Protein AF-A0A4Y1R3B0-F1 (afdb_monomer)

Secondary structure (DSSP, 8-state):
-EEEEEE----TT-----TT----TT-PEEEEEE-----GGGHHHHHHHHHHHH--SSTT------------EETTTTEEHHHHHPPTTSHHHHHHHT-

Sequence (99 aa):
MLSDVRGFGAQGGSTERHGGSEFTEDNFVAKVKMEIVVSKDQVEAVVDKIIEAAKTGEIGDGKIFVVPVSDVIRIRTGERGERAEKMTGGWSDQSSAAA

Organism: Prunus dulcis (NCBI:txid3755)

InterPro domains:
  IPR002187 Nitrogen regulatory protein PII [PF00543] (3-79)
  IPR002187 Nitrogen regulatory protein PII [PR00340] (25-48)
  IPR002187 Nitrogen regulatory protein PII [PR00340] (56-76)
  IPR002187 Nitrogen regulatory protein PII [PS51343] (1-85)
  IPR002187 Nitrogen regulatory protein PII [PTHR30115] (2-96)
  IPR002187 Nitrogen regulatory protein PII [SM00938] (1-78)
  IPR011322 Nitrogen regulatory PII-like, alpha/beta [SSF54913] (3-84)
  IPR015867 Nitrogen regulatory protein PII/ATP phosphoribosyltransferase, C-terminal [G3DSA:3.30.70.120] (1-95)
  IPR017918 Nitrogen regulatory protein PII, conserved site [PS00638] (56-69)

Solvent-accessible surface area (backbone atoms only — not comparable to full-atom values): 6873 Å² total; per-residue (Å²): 90,79,44,88,40,75,48,75,83,89,61,91,84,70,76,80,85,68,87,93,65,98,73,72,102,74,79,63,43,83,44,76,47,77,53,82,89,74,60,82,89,48,48,64,64,52,52,52,51,48,48,70,72,53,60,80,85,56,93,80,65,73,84,89,82,90,75,94,77,93,75,36,73,29,82,94,78,68,35,52,40,67,70,31,64,59,54,91,85,30,71,77,53,55,61,58,72,76,107

Foldseek 3Di:
DKDKDFDDDPPDDDDPDDDDDDDDPDDTDIDMDDDDDDDPVCVVVVVVVLCVPQDPPDPPSDDDDDDDDDKAAQPVPRDMDPVRRDDVVDPVVVVVVVD

Nearest PDB structures (foldseek):
  2rd5-assembly1_D  TM=8.803E-01  e=3.135E-10  Arabidopsis thaliana
  4usj-assembly1_C  TM=8.982E-01  e=1.760E-07  Chlamydomonas reinhardtii
  2xzw-assembly2_F  TM=9.166E-01  e=2.895E-07  Synechococcus elongatus PCC 7942 = FACHB-805
  2xzw-assembly3_G  TM=8.794E-01  e=5.897E-07  Synechococcus elongatus PCC 7942 = FACHB-805
  7o4x-assembly1_A  TM=9.112E-01  e=1.514E-04  Lentilactobacillus hilgardii ATCC 27305

Mean predicted aligned error: 9.83 Å

Radius of gyration: 18.96 Å; Cα contacts (8 Å, |Δi|>4): 63; chains: 1; bounding box: 36×31×52 Å

pLDDT: mean 80.36, std 19.95, range [35.47, 97.75]

Structure (mmCIF, N/CA/C/O backbone):
data_AF-A0A4Y1R3B0-F1
#
_entry.id   AF-A0A4Y1R3B0-F1
#
loop_
_atom_site.group_PDB
_atom_site.id
_atom_site.type_symbol
_atom_site.label_atom_id
_atom_site.label_alt_id
_atom_site.label_comp_id
_atom_site.label_asym_id
_atom_site.label_entity_id
_atom_site.label_seq_id
_atom_site.pdbx_PDB_ins_code
_atom_site.Cartn_x
_atom_site.Cartn_y
_atom_site.Cartn_z
_atom_site.occupancy
_atom_site.B_iso_or_equiv
_atom_site.auth_seq_id
_atom_site.auth_comp_id
_atom_site.auth_asym_id
_atom_site.auth_atom_id
_atom_site.pdbx_PDB_model_num
ATOM 1 N N . MET A 1 1 ? 1.225 -7.188 2.893 1.00 79.88 1 MET A N 1
ATOM 2 C CA . MET A 1 1 ? 1.505 -8.512 2.290 1.00 79.88 1 MET A CA 1
ATOM 3 C C . MET A 1 1 ? 2.521 -8.328 1.176 1.00 79.88 1 MET A C 1
ATOM 5 O O . MET A 1 1 ? 2.505 -7.284 0.532 1.00 79.88 1 MET A O 1
ATOM 9 N N . LEU A 1 2 ? 3.411 -9.299 0.985 1.00 88.00 2 LEU A N 1
ATOM 10 C CA . LEU A 1 2 ? 4.359 -9.343 -0.127 1.00 88.00 2 LEU A CA 1
ATOM 11 C C . LEU A 1 2 ? 4.122 -10.638 -0.896 1.00 88.00 2 LEU A C 1
ATOM 13 O O . LEU A 1 2 ? 3.869 -11.673 -0.281 1.00 88.00 2 LEU A O 1
ATOM 17 N N . SER A 1 3 ? 4.178 -10.572 -2.220 1.00 85.94 3 SER A N 1
ATOM 18 C CA . SER A 1 3 ? 4.056 -11.748 -3.082 1.00 85.94 3 SER A CA 1
ATOM 19 C C . SER A 1 3 ? 4.919 -11.593 -4.325 1.00 85.94 3 SER A C 1
ATOM 21 O O . SER A 1 3 ? 4.980 -10.505 -4.905 1.00 85.94 3 SER A O 1
ATOM 23 N N . ASP A 1 4 ? 5.563 -12.682 -4.735 1.00 87.62 4 ASP A N 1
ATOM 24 C CA . ASP A 1 4 ? 6.268 -12.742 -6.009 1.00 87.62 4 ASP A CA 1
ATOM 25 C C . ASP A 1 4 ? 5.250 -12.816 -7.141 1.00 87.62 4 ASP A C 1
ATOM 27 O O . ASP A 1 4 ? 4.332 -13.643 -7.138 1.00 87.62 4 ASP A O 1
ATOM 31 N N . VAL A 1 5 ? 5.405 -11.934 -8.119 1.00 87.62 5 VAL A N 1
ATOM 32 C CA . VAL A 1 5 ? 4.534 -11.860 -9.284 1.00 87.62 5 VAL A CA 1
ATOM 33 C C . VAL A 1 5 ? 5.358 -11.809 -10.559 1.00 87.62 5 VAL A C 1
ATOM 35 O O . VAL A 1 5 ? 6.521 -11.412 -10.593 1.00 87.62 5 VAL A O 1
ATOM 38 N N . ARG A 1 6 ? 4.721 -12.208 -11.651 1.00 78.44 6 ARG A N 1
ATOM 39 C CA . ARG A 1 6 ? 5.248 -12.035 -12.999 1.00 78.44 6 ARG A CA 1
ATOM 40 C C . ARG A 1 6 ? 4.424 -10.955 -13.668 1.00 78.44 6 ARG A C 1
ATOM 42 O O . ARG A 1 6 ? 3.202 -11.060 -13.721 1.00 78.44 6 ARG A O 1
ATOM 49 N N . GLY A 1 7 ? 5.086 -9.893 -14.105 1.00 67.25 7 GLY A N 1
ATOM 50 C CA . GLY A 1 7 ? 4.432 -8.732 -14.690 1.00 67.25 7 GLY A CA 1
ATOM 51 C C . GLY A 1 7 ? 5.006 -8.417 -16.059 1.00 67.25 7 GLY A C 1
ATOM 52 O O . GLY A 1 7 ? 6.206 -8.551 -16.282 1.00 67.25 7 GLY A O 1
ATOM 53 N N . PHE A 1 8 ? 4.144 -7.952 -16.954 1.00 68.75 8 PHE A N 1
ATOM 54 C CA . PHE A 1 8 ? 4.543 -7.389 -18.234 1.00 68.75 8 PHE A CA 1
ATOM 55 C C . PHE A 1 8 ? 4.063 -5.940 -18.314 1.00 68.75 8 PHE A C 1
ATOM 57 O O . PHE A 1 8 ? 2.903 -5.634 -18.031 1.00 68.75 8 PHE A O 1
ATOM 64 N N . GLY A 1 9 ? 4.974 -5.030 -18.647 1.00 59.69 9 GLY A N 1
ATOM 65 C CA . GLY A 1 9 ? 4.667 -3.627 -18.887 1.00 59.69 9 GLY A CA 1
ATOM 66 C C . GLY A 1 9 ? 4.701 -3.356 -20.380 1.00 59.69 9 GLY A C 1
ATOM 67 O O . GLY A 1 9 ? 5.686 -2.812 -20.856 1.00 59.69 9 GLY A O 1
ATOM 68 N N . ALA A 1 10 ? 3.652 -3.737 -21.112 1.00 55.47 10 ALA A N 1
ATOM 69 C CA . ALA A 1 10 ? 3.543 -3.439 -22.537 1.00 55.47 10 ALA A CA 1
ATOM 70 C C . ALA A 1 10 ? 3.438 -1.916 -22.750 1.00 55.47 10 ALA A C 1
ATOM 72 O O . ALA A 1 10 ? 2.342 -1.355 -22.729 1.00 55.47 10 ALA A O 1
ATOM 73 N N . GLN A 1 11 ? 4.558 -1.214 -22.912 1.00 48.53 11 GLN A N 1
ATOM 74 C CA . GLN A 1 11 ? 4.560 0.095 -23.559 1.00 48.53 11 GLN A CA 1
ATOM 75 C C . GLN A 1 11 ? 4.993 -0.122 -25.002 1.00 48.53 11 GLN A C 1
ATOM 77 O O . GLN A 1 11 ? 6.143 -0.455 -25.276 1.00 48.53 11 GLN A O 1
ATOM 82 N N . GLY A 1 12 ? 4.012 -0.025 -25.904 1.00 43.34 12 GLY A N 1
ATOM 83 C CA . GLY A 1 12 ? 4.163 -0.331 -27.320 1.00 43.34 12 GLY A CA 1
ATOM 84 C C . GLY A 1 12 ? 5.411 0.311 -27.921 1.00 43.34 12 GLY A C 1
ATOM 85 O O . GLY A 1 12 ? 5.515 1.532 -27.976 1.00 43.34 12 GLY A O 1
ATOM 86 N N . GLY A 1 13 ? 6.339 -0.530 -28.380 1.00 42.34 13 GLY A N 1
ATOM 87 C CA . GLY A 1 13 ? 7.423 -0.136 -29.281 1.00 42.34 13 GLY A CA 1
ATOM 88 C C . GLY A 1 13 ? 8.837 -0.093 -28.704 1.00 42.34 13 GLY A C 1
ATOM 89 O O . GLY A 1 13 ? 9.775 -0.030 -29.493 1.00 42.34 13 GLY A O 1
ATOM 90 N N . SER A 1 14 ? 9.038 -0.186 -27.390 1.00 41.94 14 SER A N 1
ATOM 91 C CA . SER A 1 14 ? 10.397 -0.192 -26.829 1.00 41.94 14 SER A CA 1
ATOM 92 C C . SER A 1 14 ? 10.820 -1.609 -26.463 1.00 41.94 14 SER A C 1
ATOM 94 O O . SER A 1 14 ? 10.733 -2.023 -25.312 1.00 41.94 14 SER A O 1
ATOM 96 N N . THR A 1 15 ? 11.272 -2.369 -27.462 1.00 43.41 15 THR A N 1
ATOM 97 C CA . THR A 1 15 ? 12.078 -3.577 -27.246 1.00 43.41 15 THR A CA 1
ATOM 98 C C . THR A 1 15 ? 13.296 -3.209 -26.403 1.00 43.41 15 THR A C 1
ATOM 100 O O . THR A 1 15 ? 14.206 -2.537 -26.898 1.00 43.41 15 THR A O 1
ATOM 103 N N . GLU A 1 16 ? 13.326 -3.643 -25.144 1.00 40.34 16 GLU A N 1
ATOM 104 C CA . GLU A 1 16 ? 14.556 -3.683 -24.358 1.00 40.34 16 GLU A CA 1
ATOM 105 C C . GLU A 1 16 ? 15.575 -4.527 -25.128 1.00 40.34 16 GLU A C 1
ATOM 107 O O . GLU A 1 16 ? 15.442 -5.741 -25.283 1.00 40.34 16 GLU A O 1
ATOM 112 N N . ARG A 1 17 ? 16.587 -3.865 -25.689 1.00 45.25 17 ARG A N 1
ATOM 113 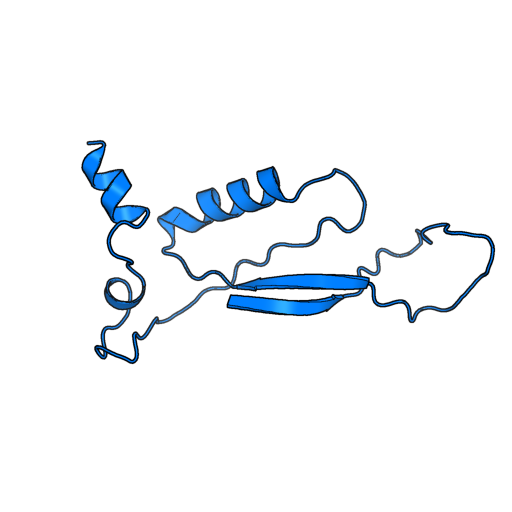C CA . ARG A 1 17 ? 17.689 -4.539 -26.370 1.00 45.25 17 ARG A CA 1
ATOM 114 C C . ARG A 1 17 ? 18.604 -5.160 -25.323 1.00 45.25 17 ARG A C 1
ATOM 116 O O . ARG A 1 17 ? 19.500 -4.496 -24.812 1.00 45.25 17 ARG A O 1
ATOM 123 N N . HIS A 1 18 ? 18.430 -6.455 -25.084 1.00 39.50 18 HIS A N 1
ATOM 124 C CA . HIS A 1 18 ? 19.457 -7.296 -24.485 1.00 39.50 18 HIS A CA 1
ATOM 125 C C . HIS A 1 18 ? 19.903 -8.355 -25.503 1.00 39.50 18 HIS A C 1
ATOM 127 O O . HIS A 1 18 ? 19.147 -9.246 -25.869 1.00 39.50 18 HIS A O 1
ATOM 133 N N . GLY A 1 19 ? 21.141 -8.244 -25.991 1.00 50.97 19 GLY A N 1
ATOM 134 C CA . GLY A 1 19 ? 21.888 -9.411 -26.474 1.00 50.97 19 GLY A CA 1
ATOM 135 C C . GLY A 1 19 ? 21.449 -10.102 -27.774 1.00 50.97 19 GLY A C 1
ATOM 136 O O . GLY A 1 19 ? 21.654 -11.303 -27.893 1.00 50.97 19 GLY A O 1
ATOM 137 N N . GLY A 1 20 ? 20.919 -9.386 -28.771 1.00 43.84 20 GLY A N 1
ATOM 138 C CA . GLY A 1 20 ? 21.023 -9.828 -30.175 1.00 43.84 20 GLY A CA 1
ATOM 139 C C . GLY A 1 20 ? 20.249 -11.088 -30.586 1.00 43.84 20 GLY A C 1
ATOM 140 O O . GLY A 1 20 ? 20.648 -11.745 -31.544 1.00 43.84 20 GLY A O 1
ATOM 141 N N . SER A 1 21 ? 19.139 -11.413 -29.926 1.00 35.47 21 SER A N 1
ATOM 142 C CA . SER A 1 21 ? 18.175 -12.380 -30.459 1.00 35.47 21 SER A CA 1
ATOM 143 C C . SER A 1 21 ? 16.753 -11.849 -30.301 1.00 35.47 21 SER A C 1
ATOM 145 O O . SER A 1 21 ? 16.335 -11.459 -29.214 1.00 35.47 21 SER A O 1
ATOM 147 N N . GLU A 1 22 ? 16.034 -11.763 -31.420 1.00 42.56 22 GLU A N 1
ATOM 148 C CA . GLU A 1 22 ? 14.601 -11.485 -31.435 1.00 42.56 22 GLU A CA 1
ATOM 149 C C . GLU A 1 22 ? 13.880 -12.684 -30.818 1.00 42.56 22 GLU A C 1
ATOM 151 O O . GLU A 1 22 ? 13.765 -13.736 -31.441 1.00 42.56 22 GLU A O 1
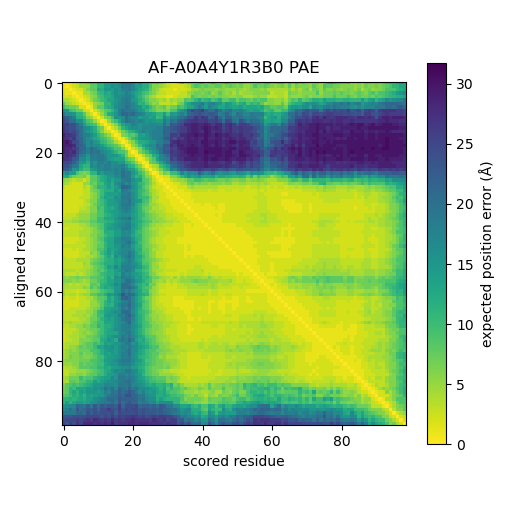ATOM 156 N N . PHE A 1 23 ? 13.408 -12.533 -29.584 1.00 44.03 23 PHE A N 1
ATOM 157 C CA . PHE A 1 23 ? 12.473 -13.471 -28.980 1.00 44.03 23 PHE A CA 1
ATOM 158 C C . PHE A 1 23 ? 11.242 -12.710 -28.486 1.00 44.03 23 PHE A C 1
ATOM 160 O O . PHE A 1 23 ? 11.314 -11.941 -27.533 1.00 44.03 23 PHE A O 1
ATOM 167 N N . THR A 1 24 ? 10.159 -12.918 -29.243 1.00 43.06 24 THR A N 1
ATOM 168 C CA . THR A 1 24 ? 8.753 -13.149 -28.857 1.00 43.06 24 THR A CA 1
ATOM 169 C C . THR A 1 24 ? 8.201 -12.502 -27.585 1.00 43.06 24 THR A C 1
ATOM 171 O O . THR A 1 24 ? 8.782 -12.565 -26.509 1.00 43.06 24 THR A O 1
ATOM 174 N N . GLU A 1 25 ? 6.981 -11.994 -27.732 1.00 51.75 25 GLU A N 1
ATOM 175 C CA . GLU A 1 25 ? 6.097 -11.256 -26.816 1.00 51.75 25 GLU A CA 1
ATOM 176 C C . GLU A 1 25 ? 5.787 -11.898 -25.429 1.00 51.75 25 GLU A C 1
ATOM 178 O O . GLU A 1 25 ? 4.835 -11.481 -24.777 1.00 51.75 25 GLU A O 1
ATOM 183 N N . ASP A 1 26 ? 6.591 -12.843 -24.921 1.00 52.12 26 ASP A N 1
ATOM 184 C CA . ASP A 1 26 ? 6.296 -13.697 -23.751 1.00 52.12 26 ASP A CA 1
ATOM 185 C C . ASP A 1 26 ? 7.302 -13.607 -22.575 1.00 52.12 26 ASP A C 1
ATOM 187 O O . ASP A 1 26 ? 7.244 -14.401 -21.629 1.00 52.12 26 ASP A O 1
ATOM 191 N N . ASN A 1 27 ? 8.221 -12.635 -22.561 1.00 61.47 27 ASN A N 1
ATOM 192 C CA . ASN A 1 27 ? 9.166 -12.480 -21.445 1.00 61.47 27 ASN A CA 1
ATOM 193 C C . ASN A 1 27 ? 8.547 -11.717 -20.262 1.00 61.47 27 ASN A C 1
ATOM 195 O O . ASN A 1 27 ? 8.661 -10.498 -20.127 1.00 61.47 27 ASN A O 1
ATOM 199 N N . PHE A 1 28 ? 7.906 -12.459 -19.360 1.00 65.88 28 PHE A N 1
ATOM 200 C CA . PHE A 1 28 ? 7.500 -11.937 -18.059 1.00 65.88 28 PHE A CA 1
ATOM 201 C C . PHE A 1 28 ? 8.716 -11.624 -17.182 1.00 65.88 28 PHE A C 1
ATOM 203 O O . PHE A 1 28 ? 9.529 -12.503 -16.895 1.00 65.88 28 PHE A O 1
ATOM 210 N N . VAL A 1 29 ? 8.780 -10.398 -16.665 1.00 75.44 29 VAL A N 1
ATOM 211 C CA . VAL A 1 29 ? 9.811 -9.991 -15.705 1.00 75.44 29 VAL A CA 1
ATOM 212 C C . VAL A 1 29 ? 9.321 -10.284 -14.287 1.00 75.44 29 VAL A C 1
ATOM 214 O O . VAL A 1 29 ? 8.161 -10.018 -13.945 1.00 75.44 29 VAL A O 1
ATOM 217 N N . ALA A 1 30 ? 10.199 -10.851 -13.457 1.00 83.00 30 ALA A N 1
ATOM 218 C CA . ALA A 1 30 ? 9.924 -11.074 -12.042 1.00 83.00 30 ALA A CA 1
ATOM 219 C C . ALA A 1 30 ? 9.787 -9.729 -11.317 1.00 83.00 30 ALA A C 1
ATOM 221 O O . ALA A 1 30 ? 10.650 -8.860 -11.432 1.00 83.00 30 ALA A O 1
ATOM 222 N N . LYS A 1 31 ? 8.690 -9.550 -10.580 1.00 86.62 31 LYS A N 1
ATOM 223 C CA . LYS A 1 31 ? 8.406 -8.355 -9.780 1.00 86.62 31 LYS A CA 1
ATOM 224 C C . LYS A 1 31 ? 7.856 -8.760 -8.417 1.00 86.62 31 LYS A C 1
ATOM 226 O O . LYS A 1 31 ? 7.336 -9.859 -8.252 1.00 86.62 31 LYS A O 1
ATOM 231 N N . VAL A 1 32 ? 7.912 -7.847 -7.454 1.00 91.00 32 VAL A N 1
ATOM 232 C CA . VAL A 1 32 ? 7.275 -8.026 -6.143 1.00 91.00 32 VAL A CA 1
ATOM 233 C C . VAL A 1 32 ? 6.015 -7.171 -6.090 1.00 91.00 32 VAL A C 1
ATOM 235 O O . VAL A 1 32 ? 6.055 -5.976 -6.378 1.00 91.00 32 VAL A O 1
ATOM 238 N N . LYS A 1 33 ? 4.885 -7.774 -5.713 1.00 92.31 33 LYS A N 1
ATOM 239 C CA . LYS A 1 33 ? 3.644 -7.051 -5.421 1.00 92.31 33 LYS A CA 1
ATOM 240 C C . LYS A 1 33 ? 3.559 -6.791 -3.921 1.00 92.31 33 LYS A C 1
ATOM 242 O O . LYS A 1 33 ? 3.543 -7.732 -3.123 1.00 92.31 33 LYS A O 1
ATOM 247 N N . MET A 1 34 ? 3.462 -5.513 -3.563 1.00 93.81 34 MET A N 1
ATOM 248 C CA . MET A 1 34 ? 3.224 -5.052 -2.197 1.00 93.81 34 MET A CA 1
ATOM 249 C C . MET A 1 34 ? 1.760 -4.648 -2.031 1.00 93.81 34 MET A C 1
ATOM 251 O O . MET A 1 34 ? 1.228 -3.887 -2.834 1.00 93.81 34 MET A O 1
ATOM 255 N N . GLU A 1 35 ? 1.120 -5.139 -0.975 1.00 96.19 35 GLU A N 1
ATOM 256 C CA . GLU A 1 35 ? -0.227 -4.719 -0.577 1.00 96.19 35 GLU A CA 1
ATOM 257 C C . GLU A 1 35 ? -0.174 -4.160 0.839 1.00 96.19 35 GLU A C 1
ATOM 259 O O . GLU A 1 35 ? 0.187 -4.871 1.787 1.00 96.19 35 GLU A O 1
ATOM 264 N N . ILE A 1 36 ? -0.514 -2.879 0.959 1.00 95.94 36 ILE A N 1
ATOM 265 C CA . ILE A 1 36 ? -0.465 -2.109 2.198 1.00 95.94 36 ILE A CA 1
ATOM 266 C C . ILE A 1 36 ? -1.829 -1.441 2.359 1.00 95.94 36 ILE A C 1
ATOM 268 O O . ILE A 1 36 ? -2.276 -0.720 1.471 1.00 95.94 36 ILE A O 1
ATOM 272 N N . VAL A 1 37 ? -2.496 -1.715 3.478 1.00 96.25 37 VAL A N 1
ATOM 273 C CA . VAL A 1 37 ? -3.749 -1.058 3.859 1.00 96.25 37 VAL A CA 1
ATOM 274 C C . VAL A 1 37 ? -3.408 -0.071 4.961 1.00 96.25 37 VAL A C 1
ATOM 276 O O . VAL A 1 37 ? -2.808 -0.474 5.955 1.00 96.25 37 VAL 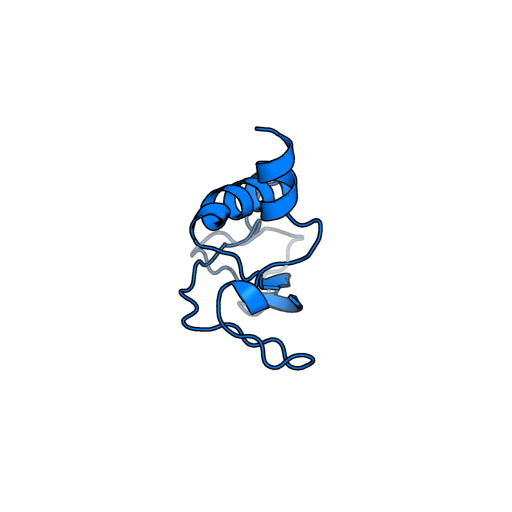A O 1
ATOM 279 N N . VAL A 1 38 ? -3.766 1.193 4.756 1.00 95.50 38 VAL A N 1
ATOM 280 C CA . VAL A 1 38 ? -3.544 2.288 5.705 1.00 95.50 38 VAL A CA 1
ATOM 281 C C . VAL A 1 38 ? -4.769 3.187 5.784 1.00 95.50 38 VAL A C 1
ATOM 283 O O . VAL A 1 38 ? -5.618 3.181 4.885 1.00 95.50 38 VAL A O 1
ATOM 286 N N . SER A 1 39 ? -4.846 3.985 6.845 1.00 94.62 39 SER A N 1
ATOM 287 C CA . SER A 1 39 ? -5.813 5.071 6.967 1.00 94.62 39 SER A CA 1
ATOM 288 C C . SER A 1 39 ? -5.639 6.134 5.867 1.00 94.62 39 SER A C 1
ATOM 290 O O . SER A 1 39 ? -4.558 6.331 5.306 1.00 94.62 39 SER A O 1
ATOM 292 N N . LYS A 1 40 ? -6.730 6.837 5.532 1.00 94.12 40 LYS A N 1
ATOM 293 C CA . LYS A 1 40 ? -6.780 7.783 4.400 1.00 94.12 40 LYS A CA 1
ATOM 294 C C . LYS A 1 40 ? -5.736 8.904 4.498 1.00 94.12 40 LYS A C 1
ATOM 296 O O . LYS A 1 40 ? -5.208 9.336 3.481 1.00 94.12 40 LYS A O 1
ATOM 301 N N . ASP A 1 41 ? -5.456 9.371 5.706 1.00 93.69 41 ASP A N 1
ATOM 302 C CA . ASP A 1 41 ? -4.483 10.422 6.015 1.00 93.69 41 ASP A CA 1
ATOM 303 C C . ASP A 1 41 ? -3.022 9.993 5.800 1.00 93.69 41 ASP A C 1
ATOM 305 O O . ASP A 1 41 ? -2.162 10.851 5.618 1.00 93.69 41 ASP A O 1
ATOM 309 N N . GLN A 1 42 ? -2.736 8.688 5.754 1.00 94.06 42 GLN A N 1
ATOM 310 C CA . GLN A 1 42 ? -1.385 8.152 5.548 1.00 94.06 42 GLN A CA 1
ATOM 311 C C . GLN A 1 42 ? -1.085 7.790 4.087 1.00 94.06 42 GLN A C 1
ATOM 313 O O . GLN A 1 42 ? 0.069 7.519 3.758 1.00 94.06 42 GLN A O 1
ATOM 318 N N . VAL A 1 43 ? -2.093 7.783 3.204 1.00 95.88 43 VAL A N 1
ATOM 319 C CA . VAL A 1 43 ? -1.960 7.294 1.819 1.00 95.88 43 VAL A CA 1
ATOM 320 C C . VAL A 1 43 ? -0.832 8.001 1.068 1.00 95.88 43 VAL A C 1
ATOM 322 O O . VAL A 1 43 ? 0.067 7.328 0.571 1.00 95.88 43 VAL A O 1
ATOM 325 N N . GLU A 1 44 ? -0.835 9.335 1.031 1.00 97.50 44 GLU A N 1
ATOM 326 C CA . GLU A 1 44 ? 0.179 10.108 0.295 1.00 97.50 44 GLU A CA 1
ATOM 327 C C . GLU A 1 44 ? 1.586 9.886 0.864 1.00 97.50 44 GLU A C 1
ATOM 329 O O . GLU A 1 44 ? 2.521 9.610 0.119 1.00 97.50 44 GLU A O 1
ATOM 334 N N . ALA A 1 45 ? 1.729 9.883 2.194 1.00 96.31 45 ALA A N 1
ATOM 335 C CA . ALA A 1 45 ? 3.019 9.656 2.842 1.00 96.31 45 ALA A CA 1
ATOM 336 C C . ALA A 1 45 ? 3.609 8.274 2.504 1.00 96.31 45 ALA A C 1
ATOM 338 O O . ALA A 1 45 ? 4.816 8.143 2.294 1.00 96.31 45 ALA A O 1
ATOM 339 N N . VAL A 1 46 ? 2.767 7.238 2.429 1.00 96.75 46 VAL A N 1
ATOM 340 C CA . VAL A 1 46 ? 3.189 5.888 2.030 1.00 96.75 46 VAL A CA 1
ATOM 341 C C . VAL A 1 46 ? 3.566 5.843 0.551 1.00 96.75 46 VAL A C 1
ATOM 343 O O . VAL A 1 46 ? 4.598 5.265 0.210 1.00 96.75 46 VAL A O 1
ATOM 346 N N . VAL A 1 47 ? 2.759 6.451 -0.324 1.00 97.75 47 VAL A N 1
ATOM 347 C CA . VAL A 1 47 ? 3.030 6.514 -1.768 1.00 97.75 47 VAL A CA 1
ATOM 348 C C . VAL A 1 47 ? 4.368 7.199 -2.033 1.00 97.75 47 VAL A C 1
ATOM 350 O O . VAL A 1 47 ? 5.218 6.620 -2.711 1.00 97.75 47 VAL A O 1
ATOM 353 N N . ASP A 1 48 ? 4.595 8.369 -1.437 1.00 97.75 48 ASP A N 1
ATOM 354 C CA . ASP A 1 48 ? 5.834 9.130 -1.594 1.00 97.75 48 ASP A CA 1
ATOM 355 C C . ASP A 1 48 ? 7.052 8.331 -1.129 1.00 97.75 48 ASP A C 1
ATOM 357 O O . ASP A 1 48 ? 8.068 8.281 -1.823 1.00 97.75 48 ASP A O 1
ATOM 361 N N . LYS A 1 49 ? 6.941 7.635 0.010 1.00 97.44 49 LYS A N 1
ATOM 362 C CA . LYS A 1 49 ? 8.034 6.806 0.533 1.00 97.44 49 LYS A CA 1
ATOM 363 C C . LYS A 1 49 ? 8.363 5.620 -0.366 1.00 97.44 49 LYS A C 1
ATOM 365 O O . LYS A 1 49 ? 9.538 5.292 -0.524 1.00 97.44 49 LYS A O 1
ATOM 370 N N . ILE A 1 50 ? 7.358 4.986 -0.972 1.00 96.75 50 ILE A N 1
ATOM 371 C CA . ILE A 1 50 ? 7.587 3.907 -1.942 1.00 96.75 50 ILE A CA 1
ATOM 372 C C . ILE A 1 50 ? 8.269 4.461 -3.193 1.00 96.75 50 ILE A C 1
ATOM 374 O O . ILE A 1 50 ? 9.218 3.849 -3.672 1.00 96.75 50 ILE A O 1
ATOM 378 N N . ILE A 1 51 ? 7.829 5.615 -3.704 1.00 97.12 51 ILE A N 1
ATOM 379 C CA . ILE A 1 51 ? 8.445 6.248 -4.878 1.00 97.12 51 ILE A CA 1
ATOM 380 C C . ILE A 1 51 ? 9.907 6.592 -4.589 1.00 97.12 51 ILE A C 1
ATOM 382 O O . ILE A 1 51 ? 10.775 6.234 -5.376 1.00 97.12 51 ILE A O 1
ATOM 386 N N . GLU A 1 52 ? 10.188 7.247 -3.462 1.00 97.31 52 GLU A N 1
ATOM 387 C CA . GLU A 1 52 ? 11.547 7.618 -3.053 1.00 97.31 52 GLU A CA 1
ATOM 388 C C . GLU A 1 52 ? 12.474 6.396 -2.977 1.00 97.31 52 GLU A C 1
ATOM 390 O O . GLU A 1 52 ? 13.612 6.456 -3.436 1.00 97.31 52 GLU A O 1
ATOM 395 N N . ALA A 1 53 ? 11.982 5.279 -2.434 1.00 96.06 53 ALA A N 1
ATOM 396 C CA . ALA A 1 53 ? 12.785 4.079 -2.226 1.00 96.06 53 ALA A CA 1
ATOM 397 C C . ALA A 1 53 ? 12.937 3.196 -3.476 1.00 96.06 53 ALA A C 1
ATOM 399 O O . ALA A 1 53 ? 13.967 2.542 -3.632 1.00 96.06 53 ALA A O 1
ATOM 400 N N . ALA A 1 54 ? 11.915 3.121 -4.333 1.00 94.12 54 ALA A N 1
ATOM 401 C CA . ALA A 1 54 ? 11.872 2.176 -5.451 1.00 94.12 54 ALA A CA 1
ATOM 402 C C . ALA A 1 54 ? 12.240 2.791 -6.810 1.00 94.12 54 ALA A C 1
ATOM 404 O O . ALA A 1 54 ? 12.505 2.049 -7.753 1.00 94.12 54 ALA A O 1
ATOM 405 N N . LYS A 1 55 ? 12.244 4.124 -6.938 1.00 95.25 55 LYS A N 1
ATOM 406 C CA . LYS A 1 55 ? 12.527 4.805 -8.205 1.00 95.25 55 LYS A CA 1
ATOM 407 C C . LYS A 1 55 ? 14.010 4.725 -8.558 1.00 95.25 55 LYS A C 1
ATOM 409 O O . LYS A 1 55 ? 14.850 5.295 -7.866 1.00 95.25 55 LYS A O 1
ATOM 414 N N . THR A 1 56 ? 14.314 4.105 -9.692 1.00 93.44 56 THR A N 1
ATOM 415 C CA . THR A 1 56 ? 15.652 4.108 -10.300 1.00 93.44 56 THR A CA 1
ATOM 416 C C . THR A 1 56 ? 15.752 5.105 -11.453 1.00 93.44 56 THR A C 1
ATOM 418 O O . THR A 1 56 ? 16.838 5.591 -11.755 1.00 93.44 56 THR A O 1
ATOM 421 N N . GLY A 1 57 ? 14.611 5.468 -12.052 1.00 90.25 57 GLY A N 1
ATOM 422 C CA . GLY A 1 57 ? 14.544 6.290 -13.261 1.00 90.25 57 GLY A CA 1
ATOM 423 C C . GLY A 1 57 ? 14.484 5.470 -14.551 1.00 90.25 57 GLY A C 1
ATOM 424 O O . GLY A 1 57 ? 14.259 6.048 -15.613 1.00 90.25 57 GLY A O 1
ATOM 425 N N . GLU A 1 58 ? 14.617 4.148 -14.456 1.00 87.44 58 GLU A N 1
ATOM 426 C CA . GLU A 1 58 ? 14.576 3.236 -15.592 1.00 87.44 58 GLU A CA 1
ATOM 427 C C . GLU A 1 58 ? 13.163 2.703 -15.867 1.00 87.44 58 GLU A C 1
ATOM 429 O O . GLU A 1 58 ? 12.249 2.720 -15.031 1.00 87.44 58 GLU A O 1
ATOM 434 N N . ILE A 1 59 ? 12.973 2.195 -17.086 1.00 82.56 59 ILE A N 1
ATOM 435 C CA . ILE A 1 59 ? 11.736 1.510 -17.453 1.00 82.56 59 ILE A CA 1
ATOM 436 C C . ILE A 1 59 ? 11.586 0.270 -16.570 1.00 82.56 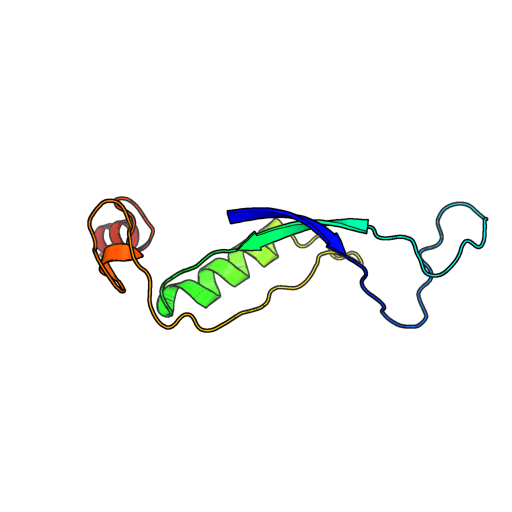59 ILE A C 1
ATOM 438 O O . ILE A 1 59 ? 12.490 -0.544 -16.436 1.00 82.56 59 ILE A O 1
ATOM 442 N N . GLY A 1 60 ? 10.398 0.107 -15.988 1.00 83.56 60 GLY A N 1
ATOM 443 C CA . GLY A 1 60 ? 10.077 -1.069 -15.186 1.00 83.56 60 GLY A CA 1
ATOM 444 C C . GLY A 1 60 ? 10.045 -0.847 -13.675 1.00 83.56 60 GLY A C 1
ATOM 445 O O . GLY A 1 60 ? 9.600 -1.782 -13.002 1.00 83.56 60 GLY A O 1
ATOM 446 N N . ASP A 1 61 ? 10.353 0.364 -13.183 1.00 89.19 61 ASP A N 1
ATOM 447 C CA . ASP A 1 61 ? 10.244 0.789 -11.766 1.00 89.19 61 ASP A CA 1
ATOM 448 C C . ASP A 1 61 ? 8.902 0.407 -11.108 1.00 89.19 61 ASP A C 1
ATOM 450 O O . ASP A 1 61 ? 8.816 0.161 -9.908 1.00 89.19 61 ASP A O 1
ATOM 454 N N . GLY A 1 62 ? 7.843 0.271 -11.909 1.00 90.50 62 GLY A N 1
ATOM 455 C CA . GLY A 1 62 ? 6.579 -0.327 -11.492 1.00 90.50 62 GLY A CA 1
ATOM 456 C C . GLY A 1 62 ? 5.423 0.658 -11.528 1.00 90.50 62 GLY A C 1
ATOM 457 O 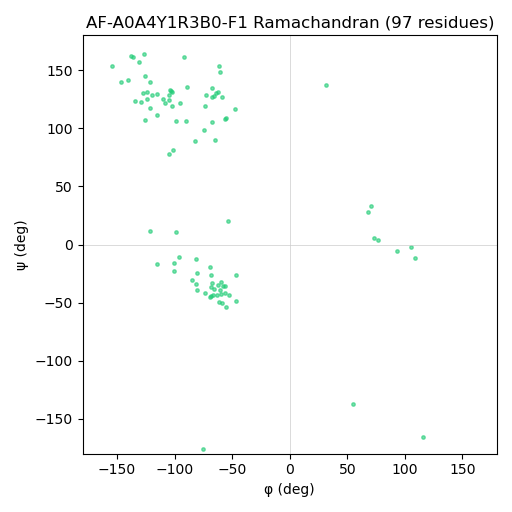O . GLY A 1 62 ? 5.474 1.693 -12.189 1.00 90.50 62 GLY A O 1
ATOM 458 N N . LYS A 1 63 ? 4.322 0.277 -10.881 1.00 93.56 63 LYS A N 1
ATOM 459 C CA . LYS A 1 63 ? 3.105 1.085 -10.765 1.00 93.56 63 LYS A CA 1
ATOM 460 C C . LYS A 1 63 ? 2.538 0.916 -9.366 1.00 93.56 63 LYS A C 1
ATOM 462 O O . LYS A 1 63 ? 2.537 -0.194 -8.837 1.00 93.56 63 LYS A O 1
ATOM 467 N N . ILE A 1 64 ? 2.020 2.004 -8.813 1.00 96.25 64 ILE A N 1
ATOM 468 C CA . ILE A 1 64 ? 1.278 2.005 -7.555 1.00 96.25 64 ILE A CA 1
ATOM 469 C C . ILE A 1 64 ? -0.202 2.150 -7.899 1.00 96.25 64 ILE A C 1
ATOM 471 O O . ILE A 1 64 ? -0.579 2.995 -8.709 1.00 96.25 64 ILE A O 1
ATOM 475 N N . PHE A 1 65 ? -1.037 1.311 -7.292 1.00 96.88 65 PHE A N 1
ATOM 476 C CA . PHE A 1 65 ? -2.488 1.390 -7.411 1.00 96.88 65 PHE A CA 1
ATOM 477 C C . PHE A 1 65 ? -3.071 1.719 -6.044 1.00 96.88 65 PHE A C 1
ATOM 479 O O . PHE A 1 65 ? -2.766 1.041 -5.064 1.00 96.88 65 PHE A O 1
ATOM 486 N N . VAL A 1 66 ? -3.929 2.734 -5.991 1.00 97.12 66 VAL A N 1
ATOM 487 C CA . VAL A 1 66 ? -4.679 3.090 -4.785 1.00 97.12 66 VAL A CA 1
ATOM 488 C C . VAL A 1 66 ? -6.097 2.565 -4.952 1.00 97.12 66 VAL A C 1
ATOM 490 O O . VAL A 1 66 ? -6.797 2.937 -5.894 1.00 97.12 66 VAL A O 1
ATOM 493 N N . VAL A 1 67 ? -6.509 1.668 -4.058 1.00 97.19 67 VAL A N 1
ATOM 494 C CA . VAL A 1 67 ? -7.818 1.006 -4.104 1.00 97.19 67 VAL A CA 1
ATOM 495 C C . VAL A 1 67 ? -8.543 1.259 -2.780 1.00 97.19 67 VAL A C 1
ATOM 497 O O . VAL A 1 67 ? -7.934 1.071 -1.726 1.00 97.19 67 VAL A O 1
ATOM 500 N N . PRO A 1 68 ? -9.821 1.682 -2.794 1.00 96.38 68 PRO A N 1
ATOM 501 C CA . PRO A 1 68 ? -10.571 1.902 -1.563 1.00 96.38 68 PRO A CA 1
ATOM 502 C C . PRO A 1 68 ? -10.834 0.579 -0.832 1.00 96.38 68 PRO A C 1
ATOM 504 O O . PRO A 1 68 ? -11.284 -0.396 -1.433 1.00 96.38 68 PRO A O 1
ATOM 507 N N . VAL A 1 69 ? -10.608 0.572 0.483 1.00 96.44 69 VAL A N 1
ATOM 508 C CA . VAL A 1 69 ? -10.942 -0.541 1.383 1.00 96.44 69 VAL A CA 1
ATOM 509 C C . VAL A 1 69 ? -12.094 -0.109 2.283 1.00 96.44 69 VAL A C 1
ATOM 511 O O . VAL A 1 69 ? -12.017 0.930 2.933 1.00 96.44 69 VAL A O 1
ATOM 514 N N . SER A 1 70 ? -13.178 -0.887 2.301 1.00 96.62 70 SER A N 1
ATOM 515 C CA . SER A 1 70 ? -14.402 -0.524 3.032 1.00 96.62 70 SER A CA 1
ATOM 516 C C . SER A 1 70 ? -14.387 -0.908 4.513 1.00 96.62 70 SER A C 1
ATOM 518 O O . SER A 1 70 ? -15.035 -0.235 5.307 1.00 96.62 70 SER A O 1
ATOM 520 N N . ASP A 1 71 ? -13.693 -1.984 4.894 1.00 96.56 71 ASP A N 1
ATOM 521 C CA . ASP A 1 71 ? -13.575 -2.427 6.289 1.00 96.56 71 ASP A CA 1
ATOM 522 C C . ASP A 1 71 ? -12.280 -3.229 6.485 1.00 96.56 71 ASP A C 1
ATOM 524 O O . ASP A 1 71 ? -11.776 -3.863 5.555 1.00 96.56 71 ASP A O 1
ATOM 528 N N . VAL A 1 72 ? -11.763 -3.219 7.710 1.00 97.12 72 VAL A N 1
ATOM 529 C CA . VAL A 1 72 ? -10.593 -3.992 8.139 1.00 97.12 72 VAL A CA 1
ATOM 530 C C . VAL A 1 72 ? -10.996 -4.773 9.374 1.00 97.12 72 VAL A C 1
ATOM 532 O O . VAL A 1 72 ? -11.547 -4.197 10.303 1.00 97.12 72 VAL A O 1
ATOM 535 N N . ILE A 1 73 ? -10.722 -6.078 9.405 1.00 97.06 73 ILE A N 1
ATOM 536 C CA . ILE A 1 73 ? -11.082 -6.940 10.534 1.00 97.06 73 ILE A CA 1
ATOM 537 C C . ILE A 1 73 ? -9.839 -7.643 11.067 1.00 97.06 73 ILE A C 1
ATOM 539 O O . ILE A 1 73 ? -9.148 -8.358 10.339 1.00 97.06 73 ILE A O 1
ATOM 543 N N . ARG A 1 74 ? -9.580 -7.497 12.368 1.00 97.00 74 ARG A N 1
ATOM 544 C CA . ARG A 1 74 ? -8.501 -8.212 13.053 1.00 97.00 74 ARG A CA 1
ATOM 545 C C . ARG A 1 74 ? -9.029 -9.529 13.601 1.00 97.00 74 ARG A C 1
ATOM 547 O O . ARG A 1 74 ? -9.700 -9.551 14.626 1.00 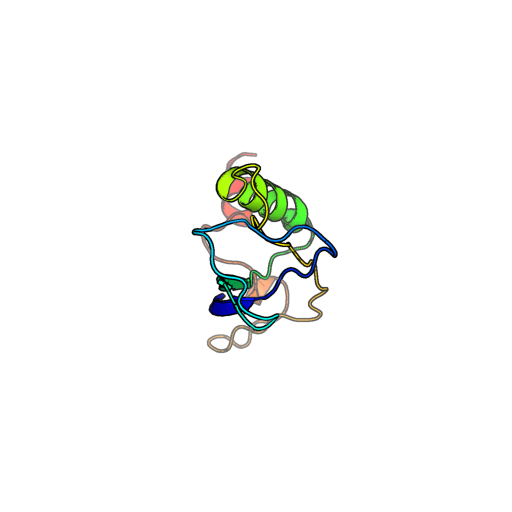97.00 74 ARG A O 1
ATOM 554 N N . ILE A 1 75 ? -8.665 -10.642 12.965 1.00 97.19 75 ILE A N 1
ATOM 555 C CA . ILE A 1 75 ? -9.181 -11.985 13.298 1.00 97.19 75 ILE A CA 1
ATOM 556 C C . ILE A 1 75 ? -9.024 -12.326 14.788 1.00 97.19 75 ILE A C 1
ATOM 558 O O . ILE A 1 75 ? -9.952 -12.837 15.403 1.00 97.19 75 ILE A O 1
ATOM 562 N N . ARG A 1 76 ? -7.866 -12.015 15.383 1.00 96.50 76 ARG A N 1
ATOM 563 C CA . ARG A 1 76 ? -7.557 -12.374 16.777 1.00 96.50 76 ARG A CA 1
ATOM 564 C C . ARG A 1 76 ? -8.503 -11.739 17.802 1.00 96.50 76 ARG A C 1
ATOM 566 O O . ARG A 1 76 ? -8.751 -12.350 18.834 1.00 96.50 76 ARG A O 1
ATOM 573 N N . THR A 1 77 ? -8.968 -10.516 17.558 1.00 96.62 77 THR A N 1
ATOM 574 C CA . THR A 1 77 ? -9.740 -9.721 18.532 1.00 96.62 77 THR A CA 1
ATOM 575 C C . THR A 1 77 ? -11.174 -9.45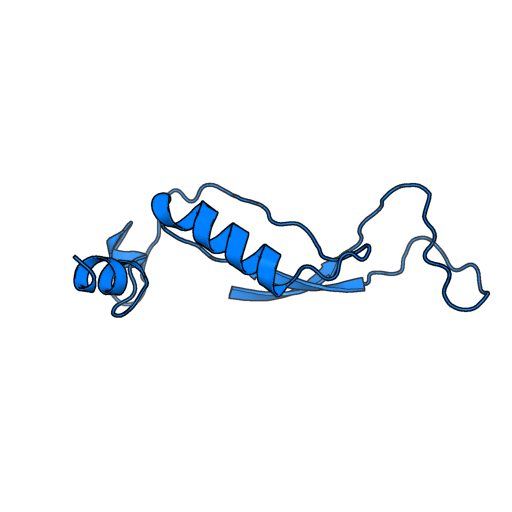4 18.084 1.00 96.62 77 THR A C 1
ATOM 577 O O . THR A 1 77 ? -12.002 -9.068 18.901 1.00 96.62 77 THR A O 1
ATOM 580 N N . GLY A 1 78 ? -11.482 -9.641 16.798 1.00 96.12 78 GLY A N 1
ATOM 581 C CA . GLY A 1 78 ? -12.763 -9.262 16.204 1.00 96.12 78 GLY A CA 1
ATOM 582 C C . GLY A 1 78 ? -12.940 -7.750 16.021 1.00 96.12 78 GLY A C 1
ATOM 583 O O . GLY A 1 78 ? -14.021 -7.314 15.630 1.00 96.12 78 GLY A O 1
ATOM 584 N N . GLU A 1 79 ? -11.907 -6.945 16.292 1.00 96.69 79 GLU A N 1
ATOM 585 C CA . GLU A 1 79 ? -11.940 -5.498 16.066 1.00 96.69 79 GLU A CA 1
ATOM 586 C C . GLU A 1 79 ? -12.172 -5.190 14.584 1.00 96.69 79 GLU A C 1
ATOM 588 O O . GLU A 1 79 ? -11.737 -5.949 13.710 1.00 96.69 79 GLU A O 1
ATOM 593 N N . ARG A 1 80 ? -12.844 -4.063 14.318 1.00 96.62 80 ARG A N 1
ATOM 594 C CA . ARG A 1 80 ? -13.191 -3.581 12.974 1.00 96.62 80 ARG A CA 1
ATOM 595 C C . ARG A 1 80 ? -12.725 -2.148 12.724 1.00 96.62 80 ARG A C 1
ATOM 597 O O . ARG A 1 80 ? -12.449 -1.419 13.683 1.00 96.62 80 ARG A O 1
ATOM 604 N N . GLY A 1 81 ? -12.688 -1.747 11.453 1.00 94.56 81 GLY A N 1
ATOM 605 C CA . GLY A 1 81 ? -12.329 -0.399 11.016 1.00 94.56 81 GLY A CA 1
ATOM 606 C C . GLY A 1 81 ? -10.967 0.057 11.546 1.00 94.56 81 GLY A C 1
ATOM 607 O O . GLY A 1 81 ? -10.013 -0.719 11.601 1.00 94.56 81 GLY A O 1
ATOM 608 N N . GLU A 1 82 ? -10.891 1.310 11.994 1.00 90.94 82 GLU A N 1
ATOM 609 C CA . GLU A 1 82 ? -9.652 1.937 12.482 1.00 90.94 82 GLU A CA 1
ATOM 610 C C . GLU A 1 82 ? -8.987 1.163 13.625 1.00 90.94 82 GLU A C 1
ATOM 612 O O . GLU A 1 82 ? -7.769 1.067 13.677 1.00 90.94 82 GLU A O 1
ATOM 617 N N . ARG A 1 83 ? -9.753 0.547 14.536 1.00 92.31 83 ARG A N 1
ATOM 618 C CA . ARG A 1 83 ? -9.159 -0.230 15.642 1.00 92.31 83 ARG A CA 1
ATOM 619 C C . ARG A 1 83 ? -8.453 -1.491 15.152 1.00 92.31 83 ARG A C 1
ATOM 621 O O . ARG A 1 83 ? -7.465 -1.916 15.744 1.00 92.31 83 ARG A O 1
ATOM 628 N N . ALA A 1 84 ? -8.972 -2.099 14.088 1.00 94.19 84 ALA A N 1
ATOM 629 C CA . ALA A 1 84 ? -8.357 -3.269 13.480 1.00 94.19 84 ALA A CA 1
ATOM 630 C C . ALA A 1 84 ? -7.091 -2.904 12.700 1.00 94.19 84 ALA A C 1
ATOM 632 O O . ALA A 1 84 ? -6.095 -3.632 12.784 1.00 94.19 84 ALA A O 1
ATOM 633 N N . GLU A 1 85 ? -7.158 -1.792 11.964 1.00 93.25 85 GLU A N 1
ATOM 634 C CA . GLU A 1 85 ? -6.083 -1.243 11.134 1.00 93.25 85 GLU A CA 1
ATOM 635 C C . GLU A 1 85 ? -4.924 -0.711 11.985 1.00 93.25 85 GLU A C 1
ATOM 637 O O . GLU A 1 85 ? -3.771 -1.067 11.734 1.00 93.25 85 GLU A O 1
ATOM 642 N N . LYS A 1 86 ? -5.224 0.020 13.065 1.00 92.00 86 LYS A N 1
ATOM 643 C CA . LYS A 1 86 ? -4.223 0.658 13.919 1.00 92.00 86 LYS A CA 1
ATOM 644 C C . LYS A 1 86 ? -3.248 -0.355 14.519 1.00 92.00 86 LYS A C 1
ATOM 646 O O . LYS A 1 86 ? -3.628 -1.307 15.213 1.00 92.00 86 LYS A O 1
ATOM 651 N N . MET A 1 87 ? -1.959 -0.102 14.322 1.00 90.44 87 MET A N 1
ATOM 652 C CA . MET A 1 87 ? -0.868 -0.857 14.937 1.00 90.44 87 MET A CA 1
ATOM 653 C C . MET A 1 87 ? -0.252 -0.075 16.098 1.00 90.44 87 MET A C 1
ATOM 655 O O . MET A 1 87 ? 0.070 1.102 15.956 1.00 90.44 87 MET A O 1
ATOM 659 N N . THR A 1 88 ? -0.062 -0.734 17.243 1.00 86.62 88 THR A N 1
ATOM 660 C CA . THR A 1 88 ? 0.608 -0.138 18.409 1.00 86.62 88 THR A CA 1
ATOM 661 C C . THR A 1 88 ? 2.068 0.179 18.084 1.00 86.62 88 THR A C 1
ATOM 663 O O . THR A 1 88 ? 2.781 -0.680 17.569 1.00 86.62 88 THR A O 1
ATOM 666 N N . GLY A 1 89 ? 2.509 1.402 18.386 1.00 83.62 89 GLY A N 1
ATOM 667 C CA . GLY A 1 89 ? 3.837 1.913 18.024 1.00 83.62 89 GLY A CA 1
ATOM 668 C C . GLY A 1 89 ? 3.963 2.325 16.552 1.00 83.62 89 GLY A C 1
ATOM 669 O O . GLY A 1 89 ? 5.050 2.699 16.108 1.00 83.62 89 GLY A O 1
ATOM 670 N N . GLY A 1 90 ? 2.863 2.253 15.797 1.00 84.00 90 GLY A N 1
ATOM 671 C CA . GLY A 1 90 ? 2.795 2.667 14.402 1.00 84.00 90 GLY A CA 1
ATOM 672 C C . GLY A 1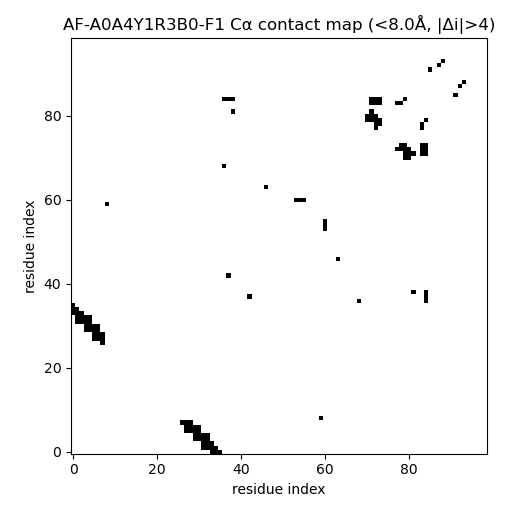 90 ? 2.750 4.184 14.230 1.00 84.00 90 GLY A C 1
ATOM 673 O O . GLY A 1 90 ? 2.805 4.952 15.193 1.00 84.00 90 GLY A O 1
ATOM 674 N N . TRP A 1 91 ? 2.606 4.606 12.975 1.00 78.56 91 TRP A N 1
ATOM 675 C CA . TRP A 1 91 ? 2.602 6.009 12.557 1.00 78.56 91 TRP A CA 1
ATOM 676 C C . TRP A 1 91 ? 1.704 6.896 13.429 1.00 78.56 91 TRP A C 1
ATOM 678 O O . TRP A 1 91 ? 2.161 7.907 13.951 1.00 78.56 91 TRP A O 1
ATOM 688 N N . SER A 1 92 ? 0.464 6.461 13.669 1.00 75.25 92 SER A N 1
ATOM 689 C CA . SER A 1 92 ? -0.531 7.186 14.467 1.00 75.25 92 SER A CA 1
ATOM 690 C C . SER A 1 92 ? -0.111 7.451 15.917 1.00 75.25 92 SER A C 1
ATOM 692 O O . SER A 1 92 ? -0.518 8.450 16.504 1.00 75.25 92 SER A O 1
ATOM 694 N N . ASP A 1 93 ? 0.675 6.550 16.515 1.00 77.88 93 ASP A N 1
ATOM 695 C CA . ASP A 1 93 ? 1.154 6.724 17.889 1.00 77.88 93 ASP A CA 1
ATOM 696 C C . ASP A 1 93 ? 2.359 7.678 17.910 1.00 77.88 93 ASP A C 1
ATOM 698 O O . ASP A 1 93 ? 2.438 8.558 18.767 1.00 77.88 93 ASP A O 1
ATOM 702 N N . GLN A 1 94 ? 3.248 7.579 16.916 1.00 68.62 94 GLN A N 1
ATOM 703 C CA . GLN A 1 94 ? 4.426 8.445 16.787 1.00 68.62 94 GLN A CA 1
ATOM 704 C C . GLN A 1 94 ? 4.060 9.896 16.447 1.00 68.62 94 GLN A C 1
ATOM 706 O O . GLN A 1 94 ? 4.663 10.819 16.990 1.00 68.62 94 GLN A O 1
ATOM 711 N N . SER A 1 95 ? 3.030 10.117 15.626 1.00 61.19 95 SER A N 1
ATOM 712 C CA . SER A 1 95 ? 2.520 11.459 15.321 1.00 61.19 95 SER A CA 1
ATOM 713 C C . SER A 1 95 ? 1.853 12.137 16.522 1.00 61.19 95 SER A C 1
ATOM 715 O O . SER A 1 95 ? 1.840 13.359 16.593 1.00 61.19 95 SER A O 1
ATOM 717 N N . SER A 1 96 ? 1.326 11.364 17.482 1.00 58.19 96 SER A N 1
ATOM 718 C CA . SER A 1 96 ? 0.757 11.906 18.727 1.00 58.19 96 SER A CA 1
ATOM 719 C C . SER A 1 96 ? 1.813 12.243 19.785 1.00 58.19 96 SER A C 1
ATOM 721 O O . SER A 1 96 ? 1.577 13.097 20.629 1.00 58.19 96 SER A O 1
ATOM 723 N N . ALA A 1 97 ? 2.983 11.598 19.727 1.00 53.78 97 ALA A N 1
ATOM 724 C CA . ALA A 1 97 ? 4.095 11.842 20.645 1.00 53.78 97 ALA A CA 1
ATOM 725 C C . ALA A 1 97 ? 4.950 13.066 20.262 1.00 53.78 97 ALA A C 1
ATOM 727 O O . ALA A 1 97 ? 5.786 13.498 21.052 1.00 53.78 97 ALA A O 1
ATOM 728 N N . ALA A 1 98 ? 4.764 13.605 19.053 1.00 49.28 98 ALA A N 1
ATOM 729 C CA . ALA A 1 98 ? 5.489 14.761 18.527 1.00 49.28 98 ALA A CA 1
ATOM 730 C C . ALA A 1 98 ? 4.713 16.094 18.650 1.00 49.28 98 ALA A C 1
ATOM 732 O O . ALA A 1 98 ? 5.137 17.086 18.056 1.00 49.28 98 ALA A O 1
ATOM 733 N N . ALA A 1 99 ? 3.596 16.112 19.390 1.00 43.06 99 ALA A N 1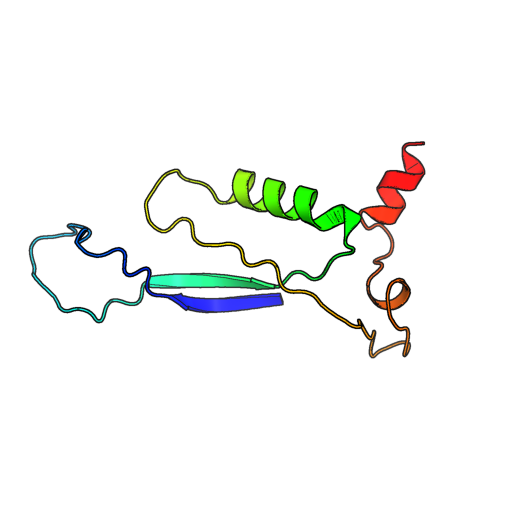
ATOM 734 C CA . ALA A 1 99 ? 2.742 17.281 19.626 1.00 43.06 99 ALA A CA 1
ATOM 735 C C . ALA A 1 99 ? 2.732 17.699 21.104 1.00 43.06 99 ALA A C 1
ATOM 737 O O . ALA A 1 99 ? 2.749 16.799 21.974 1.00 43.06 99 ALA A O 1
#